Protein AF-A0AAE4KTJ7-F1 (afdb_monomer_lite)

Sequence (75 aa):
MNEVVKYHNDMNSVAFRGFGKVELDLFFAICSKMRDEGKNEVEFTFHQIRSLSQFKKTSKEAFVNKLKSTYQKLL

Secondary structure (DSSP, 8-state):
--------GGGGGS-GGG--HHHHHHHHHHHHHHHTTTTS-----HHHHHHHTT-----HHHHHHHHHHHHHHH-

Foldseek 3Di:
DPPPDDDDPVVVVQPCVPPDLLLVQLVSLVVVVVVVVPPDDDDDDPVRSCVSSVPPDPDPVVVVVSVVVSVVSRD

InterPro domains:
  IPR000525 Initiator Rep protein, WH1 domain [PF01051] (5-73)

pLDDT: mean 73.14, std 9.04, range [33.28, 83.81]

Organism: Enterococcus gallinarum (NCBI:txid1353)

Radius of gyration: 12.7 Å; chains: 1; bounding box: 28×30×30 Å

Structure (mmCIF, N/CA/C/O backbone):
data_AF-A0AAE4KTJ7-F1
#
_entry.id   AF-A0AAE4KTJ7-F1
#
loop_
_atom_site.group_PDB
_atom_site.id
_atom_site.type_symbol
_atom_site.label_atom_id
_atom_site.label_alt_id
_atom_site.label_comp_id
_atom_site.label_asym_id
_atom_site.label_entity_id
_atom_site.label_seq_id
_atom_site.pdbx_PDB_ins_code
_atom_site.Cartn_x
_atom_site.Cartn_y
_atom_site.Cartn_z
_atom_site.occupancy
_atom_site.B_iso_or_equiv
_atom_site.auth_seq_id
_atom_site.auth_comp_id
_atom_site.auth_asym_id
_atom_site.auth_atom_id
_atom_site.pdbx_PDB_model_num
ATOM 1 N N . MET A 1 1 ? -6.236 -16.270 10.172 1.00 33.28 1 MET A N 1
ATOM 2 C CA . MET A 1 1 ? -6.118 -16.795 8.796 1.00 33.28 1 MET A CA 1
ATOM 3 C C . MET A 1 1 ? -5.118 -15.913 8.070 1.00 33.28 1 MET A C 1
ATOM 5 O O . MET A 1 1 ? -5.338 -14.713 8.036 1.00 33.28 1 MET A O 1
ATOM 9 N N . ASN A 1 2 ? -4.001 -16.460 7.585 1.00 43.72 2 ASN A N 1
ATOM 10 C CA . ASN A 1 2 ? -3.108 -15.715 6.695 1.00 43.72 2 ASN A CA 1
ATOM 11 C C . ASN A 1 2 ? -3.683 -15.858 5.286 1.00 43.72 2 ASN A C 1
ATOM 13 O O . ASN A 1 2 ? -3.581 -16.931 4.693 1.00 43.72 2 ASN A O 1
ATOM 17 N N . GLU A 1 3 ? -4.355 -14.824 4.792 1.00 51.12 3 GLU A N 1
ATOM 18 C CA . GLU A 1 3 ? -4.837 -14.802 3.413 1.00 51.12 3 GLU A CA 1
ATOM 19 C C . GLU A 1 3 ? -3.632 -14.799 2.467 1.00 51.12 3 GLU A C 1
ATOM 21 O O . GLU A 1 3 ? -2.873 -13.834 2.390 1.00 51.12 3 GLU A O 1
ATOM 26 N N . VAL A 1 4 ? -3.423 -15.915 1.768 1.00 57.84 4 VAL A N 1
ATOM 27 C CA . VAL A 1 4 ? -2.434 -16.000 0.692 1.00 57.84 4 VAL A CA 1
ATOM 28 C C . VAL A 1 4 ? -3.031 -15.297 -0.515 1.00 57.84 4 VAL A C 1
ATOM 30 O O . VAL A 1 4 ? -3.917 -15.835 -1.183 1.00 57.84 4 VAL A O 1
ATOM 33 N N . VAL A 1 5 ? -2.567 -14.081 -0.787 1.00 57.53 5 VAL A N 1
ATOM 34 C CA . VAL A 1 5 ? -3.057 -13.323 -1.934 1.00 57.53 5 VAL A CA 1
ATOM 35 C C . VAL A 1 5 ? -2.411 -13.867 -3.207 1.00 57.53 5 VAL A C 1
ATOM 37 O O . VAL A 1 5 ? -1.201 -13.765 -3.401 1.00 57.53 5 VAL A O 1
ATOM 40 N N . LYS A 1 6 ? -3.220 -14.508 -4.056 1.00 64.12 6 LYS A N 1
ATOM 41 C CA . LYS A 1 6 ? -2.803 -15.000 -5.373 1.00 64.12 6 LYS A CA 1
ATOM 42 C C . LYS A 1 6 ? -2.976 -13.887 -6.402 1.00 64.12 6 LYS A C 1
ATOM 44 O O . LYS A 1 6 ? -4.064 -13.325 -6.509 1.00 64.12 6 LYS A O 1
ATOM 49 N N . TYR A 1 7 ? -1.927 -13.619 -7.170 1.00 65.69 7 TYR A N 1
ATOM 50 C CA . TYR A 1 7 ? -1.927 -12.631 -8.245 1.00 65.69 7 TYR A CA 1
ATOM 51 C C . TYR A 1 7 ? -1.563 -13.273 -9.584 1.00 65.69 7 TYR A C 1
ATOM 53 O O . TYR A 1 7 ? -0.938 -14.333 -9.620 1.00 65.69 7 TYR A O 1
ATOM 61 N N . HIS A 1 8 ? -1.977 -12.638 -10.683 1.00 67.06 8 HIS A N 1
ATOM 62 C CA . HIS A 1 8 ? -1.633 -13.071 -12.037 1.00 67.06 8 HIS A CA 1
ATOM 63 C C . HIS A 1 8 ? -0.136 -12.871 -12.325 1.00 67.06 8 HIS A C 1
ATOM 65 O O . HIS A 1 8 ? 0.492 -11.972 -11.769 1.00 67.06 8 HIS A O 1
ATOM 71 N N . ASN A 1 9 ? 0.435 -13.697 -13.210 1.00 63.12 9 ASN A N 1
ATOM 72 C CA . ASN A 1 9 ? 1.867 -13.679 -13.546 1.00 63.12 9 ASN A CA 1
ATOM 73 C C . ASN A 1 9 ? 2.361 -12.338 -14.105 1.00 63.12 9 ASN A C 1
ATOM 75 O O . ASN A 1 9 ? 3.543 -12.040 -13.962 1.00 63.12 9 ASN A O 1
ATOM 79 N N . ASP A 1 10 ? 1.470 -11.512 -14.655 1.00 65.31 10 ASP A N 1
ATOM 80 C CA . ASP A 1 10 ? 1.769 -10.143 -15.104 1.00 65.31 10 ASP A CA 1
ATOM 81 C C . ASP A 1 10 ? 2.299 -9.269 -13.961 1.00 65.31 10 ASP A C 1
ATOM 83 O O . ASP A 1 10 ? 3.045 -8.315 -14.166 1.00 65.31 10 ASP A O 1
ATOM 87 N N . MET A 1 11 ? 1.979 -9.638 -12.722 1.00 66.38 11 MET A N 1
ATOM 88 C CA . MET A 1 11 ? 2.495 -8.964 -11.548 1.00 66.38 11 MET A CA 1
ATOM 89 C C . MET A 1 11 ? 4.001 -9.198 -11.347 1.00 66.38 11 MET A C 1
ATOM 91 O O . MET A 1 11 ? 4.674 -8.331 -10.805 1.00 66.38 11 MET A O 1
ATOM 95 N N . ASN A 1 12 ? 4.570 -10.299 -11.855 1.00 64.38 12 ASN A N 1
ATOM 96 C CA . ASN A 1 12 ? 6.026 -10.496 -11.870 1.00 64.38 12 ASN A CA 1
ATOM 97 C C . ASN A 1 12 ? 6.740 -9.535 -12.837 1.00 64.38 12 ASN A C 1
ATOM 99 O O . ASN A 1 12 ? 7.950 -9.346 -12.719 1.00 64.38 12 ASN A O 1
ATOM 103 N N . SER A 1 13 ? 6.012 -8.935 -13.785 1.00 65.06 13 SER A N 1
ATOM 104 C CA . SER A 1 13 ? 6.535 -7.893 -14.673 1.00 65.06 13 SER A CA 1
ATOM 105 C C . SER A 1 13 ? 6.533 -6.510 -14.021 1.00 65.06 13 SER A C 1
ATOM 107 O O . SER A 1 13 ? 7.229 -5.616 -14.500 1.00 65.06 13 SER A O 1
ATOM 109 N N . VAL A 1 14 ? 5.810 -6.326 -12.909 1.00 69.06 14 VAL A N 1
ATOM 110 C CA . VAL A 1 14 ? 5.902 -5.111 -12.094 1.00 69.06 14 VAL A CA 1
ATOM 111 C C . VAL A 1 14 ? 7.238 -5.126 -11.354 1.00 69.06 14 VAL A C 1
ATOM 113 O O . VAL A 1 14 ? 7.583 -6.078 -10.652 1.00 69.06 14 VAL A O 1
ATOM 116 N N . ALA A 1 15 ? 8.020 -4.055 -11.503 1.00 63.31 15 ALA A N 1
ATOM 117 C CA . ALA A 1 15 ? 9.342 -3.939 -10.901 1.00 63.31 15 ALA A CA 1
ATOM 118 C C . ALA A 1 15 ? 9.264 -3.689 -9.380 1.00 63.31 15 ALA A C 1
ATOM 120 O O . ALA A 1 15 ? 9.563 -2.606 -8.879 1.00 63.31 15 ALA A O 1
ATOM 121 N N . PHE A 1 16 ? 8.946 -4.729 -8.606 1.00 71.38 16 PHE A N 1
ATOM 122 C CA . PHE A 1 16 ? 8.918 -4.669 -7.140 1.00 71.38 16 PHE A CA 1
ATOM 123 C C . PHE A 1 16 ? 10.287 -4.434 -6.490 1.00 71.38 16 PHE A C 1
ATOM 125 O O . PHE A 1 16 ? 10.352 -4.121 -5.304 1.00 71.38 16 PHE A O 1
ATOM 132 N N . ARG A 1 17 ? 11.389 -4.533 -7.250 1.00 66.56 17 ARG A N 1
ATOM 133 C CA . ARG A 1 17 ? 12.763 -4.299 -6.763 1.00 66.56 17 ARG A CA 1
ATOM 134 C C . ARG A 1 17 ? 12.962 -2.930 -6.099 1.00 66.56 17 ARG A C 1
ATOM 136 O O . ARG A 1 17 ? 13.872 -2.797 -5.289 1.00 66.56 17 ARG A O 1
ATOM 143 N N . GLY A 1 18 ? 12.134 -1.934 -6.421 1.00 69.44 18 GLY A N 1
ATOM 144 C CA . GLY A 1 18 ? 12.174 -0.608 -5.795 1.00 69.44 18 GLY A CA 1
ATOM 145 C C . GLY A 1 18 ? 11.264 -0.441 -4.573 1.00 69.44 18 GLY A C 1
ATOM 146 O O . GLY A 1 18 ? 11.365 0.578 -3.886 1.00 69.44 18 GLY A O 1
ATOM 147 N N . PHE A 1 19 ? 10.373 -1.394 -4.290 1.00 75.06 19 PHE A N 1
ATOM 148 C CA . PHE A 1 19 ? 9.380 -1.278 -3.225 1.00 75.06 19 PHE A CA 1
ATOM 149 C C . PHE A 1 19 ? 9.931 -1.820 -1.903 1.00 75.06 19 PHE A C 1
ATOM 151 O O . PHE A 1 19 ? 10.390 -2.954 -1.798 1.00 75.06 19 PHE A O 1
ATOM 158 N N . GLY A 1 20 ? 9.863 -1.004 -0.854 1.00 79.25 20 GLY A N 1
ATOM 159 C 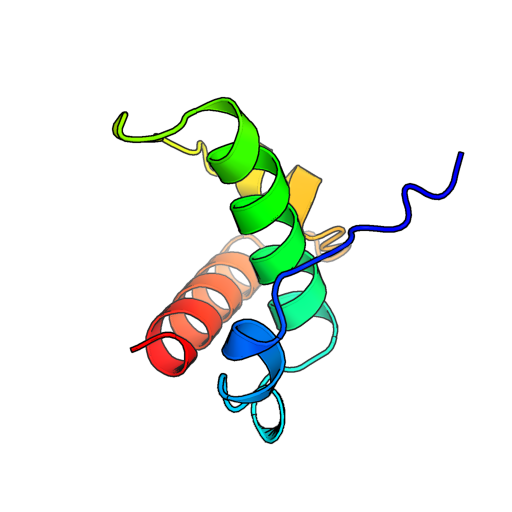CA . GLY A 1 20 ? 10.107 -1.454 0.512 1.00 79.25 20 GLY A CA 1
ATOM 160 C C . GLY A 1 20 ? 8.924 -2.255 1.058 1.00 79.25 20 GLY A C 1
ATOM 161 O O . GLY A 1 20 ? 7.807 -2.143 0.560 1.00 79.25 20 GLY A O 1
ATOM 162 N N . LYS A 1 21 ? 9.136 -2.995 2.155 1.00 79.69 21 LYS A N 1
ATOM 163 C CA . LYS A 1 21 ? 8.115 -3.873 2.764 1.00 79.69 21 LYS A CA 1
ATOM 164 C C . LYS A 1 21 ? 6.751 -3.195 2.964 1.00 79.69 21 LYS A C 1
ATOM 166 O O . LYS A 1 21 ? 5.734 -3.741 2.575 1.00 79.69 21 LYS A O 1
ATOM 171 N N . VAL A 1 22 ? 6.745 -1.979 3.511 1.00 76.50 22 VAL A N 1
ATOM 172 C CA . VAL A 1 22 ? 5.518 -1.190 3.735 1.00 76.50 22 VAL A CA 1
ATOM 173 C C . VAL A 1 22 ? 4.806 -0.827 2.428 1.00 76.50 22 VAL A C 1
ATOM 175 O O . VAL A 1 22 ? 3.586 -0.748 2.398 1.00 76.50 22 VAL A O 1
ATOM 178 N N . GLU A 1 23 ? 5.560 -0.559 1.363 1.00 78.12 23 GLU A N 1
ATOM 179 C CA . GLU A 1 23 ? 5.005 -0.143 0.067 1.00 78.12 23 GLU A CA 1
ATOM 180 C C . GLU A 1 23 ? 4.390 -1.345 -0.650 1.00 78.12 23 GLU A C 1
ATOM 182 O O . GLU A 1 23 ? 3.325 -1.211 -1.240 1.00 78.12 23 GLU A O 1
ATOM 187 N N . LEU A 1 24 ? 5.017 -2.522 -0.533 1.00 81.00 24 LEU A N 1
ATOM 188 C CA . LEU A 1 24 ? 4.446 -3.792 -0.987 1.00 81.00 24 LEU A CA 1
ATOM 189 C C . LEU A 1 24 ? 3.189 -4.157 -0.200 1.00 81.00 24 LEU A C 1
ATOM 191 O O . LEU A 1 24 ? 2.164 -4.442 -0.810 1.00 81.00 24 LEU A O 1
ATOM 195 N N . ASP A 1 25 ? 3.251 -4.107 1.135 1.00 78.88 25 ASP A N 1
ATOM 196 C CA . ASP A 1 25 ? 2.099 -4.385 2.002 1.00 78.88 25 ASP A CA 1
ATOM 197 C C . ASP A 1 25 ? 0.923 -3.460 1.630 1.00 78.88 25 ASP A C 1
ATOM 199 O O . ASP A 1 25 ? -0.208 -3.915 1.479 1.00 78.88 25 ASP A O 1
ATOM 203 N N . LEU A 1 26 ? 1.199 -2.172 1.389 1.00 78.88 26 LEU A N 1
ATOM 204 C CA . LEU A 1 26 ? 0.202 -1.209 0.933 1.00 78.88 26 LEU A CA 1
ATOM 205 C C . LEU A 1 26 ? -0.340 -1.525 -0.471 1.00 78.88 26 LEU A C 1
ATOM 207 O O . LEU A 1 26 ? -1.555 -1.527 -0.660 1.00 78.88 26 LEU A O 1
ATOM 211 N N . PHE A 1 27 ? 0.535 -1.781 -1.444 1.00 80.31 27 PHE A N 1
ATOM 212 C CA . PHE A 1 27 ? 0.142 -2.100 -2.817 1.00 80.31 27 PHE A CA 1
ATOM 213 C C . PHE A 1 27 ? -0.765 -3.329 -2.860 1.00 80.31 27 PHE A C 1
ATOM 215 O O . PHE A 1 27 ? -1.864 -3.271 -3.403 1.00 80.31 27 PHE A O 1
ATOM 222 N N . PHE A 1 28 ? -0.350 -4.417 -2.215 1.00 79.62 28 PHE A N 1
ATOM 223 C CA . PHE A 1 28 ? -1.130 -5.646 -2.165 1.00 79.62 28 PHE A CA 1
ATOM 224 C C . PHE A 1 28 ? -2.456 -5.468 -1.430 1.00 79.62 28 PHE A C 1
ATOM 226 O O . PHE A 1 28 ? -3.467 -6.030 -1.844 1.00 79.62 28 PHE A O 1
ATOM 233 N N . ALA A 1 29 ? -2.489 -4.661 -0.371 1.00 79.62 29 ALA A N 1
ATOM 234 C CA . ALA A 1 29 ? -3.733 -4.382 0.324 1.00 79.62 29 ALA A CA 1
ATOM 235 C C . ALA A 1 29 ? -4.713 -3.568 -0.545 1.00 79.62 29 ALA A C 1
ATOM 237 O O . ALA A 1 29 ? -5.907 -3.872 -0.552 1.00 79.62 29 ALA A O 1
ATOM 238 N N . ILE A 1 30 ? -4.218 -2.605 -1.335 1.00 79.44 30 ILE A N 1
ATOM 239 C CA . ILE A 1 30 ? -5.021 -1.880 -2.333 1.00 79.44 30 ILE A CA 1
ATOM 240 C C . ILE A 1 30 ? -5.513 -2.844 -3.421 1.00 79.44 30 ILE A C 1
ATOM 242 O O . ILE A 1 30 ? -6.714 -2.902 -3.669 1.00 79.44 30 ILE A O 1
ATOM 246 N N . CYS A 1 31 ? -4.628 -3.647 -4.022 1.00 78.38 31 CYS A N 1
ATOM 247 C CA . CYS A 1 31 ? -5.001 -4.616 -5.057 1.00 78.38 31 CYS A CA 1
ATOM 248 C C . CYS A 1 31 ? -6.039 -5.628 -4.563 1.00 78.38 31 CYS A C 1
ATOM 250 O O . CYS A 1 31 ? -6.982 -5.934 -5.288 1.00 78.38 31 CYS A O 1
ATOM 252 N N . SER A 1 32 ? -5.895 -6.122 -3.330 1.00 77.88 32 SER A N 1
ATOM 253 C CA . SER A 1 32 ? -6.867 -7.029 -2.712 1.00 77.88 32 SER A CA 1
ATOM 254 C C . SER A 1 32 ? -8.243 -6.375 -2.597 1.00 77.88 32 SER A C 1
ATOM 256 O O . SER A 1 32 ? -9.246 -7.000 -2.926 1.00 77.88 32 SER A O 1
ATOM 258 N N . LYS A 1 33 ? -8.294 -5.094 -2.206 1.00 76.69 33 LYS A N 1
ATOM 259 C CA . LYS A 1 33 ? -9.555 -4.356 -2.085 1.00 76.69 33 LYS A CA 1
ATOM 260 C C . LYS A 1 33 ? -10.170 -3.988 -3.439 1.00 76.69 33 LYS A C 1
ATOM 262 O O . LYS A 1 33 ? -11.387 -4.019 -3.570 1.00 76.69 33 LYS A O 1
ATOM 267 N N . MET A 1 34 ? -9.345 -3.663 -4.434 1.00 78.56 34 MET A N 1
ATOM 268 C CA . MET A 1 34 ? -9.793 -3.364 -5.799 1.00 78.56 34 MET A CA 1
ATOM 269 C C . MET A 1 34 ? -10.281 -4.610 -6.545 1.00 78.56 34 MET A C 1
ATOM 271 O O . MET A 1 34 ? -11.145 -4.497 -7.410 1.00 78.56 34 MET A O 1
ATOM 275 N N . ARG A 1 35 ? -9.760 -5.799 -6.212 1.00 75.44 35 ARG A N 1
ATOM 276 C CA . ARG A 1 35 ? -10.160 -7.067 -6.840 1.00 75.44 35 ARG A CA 1
ATOM 277 C C . ARG A 1 35 ? -11.671 -7.299 -6.777 1.00 75.44 35 ARG A C 1
ATOM 279 O O . ARG A 1 35 ? -12.235 -7.785 -7.751 1.00 75.44 35 ARG A O 1
ATOM 286 N N . ASP A 1 36 ? -12.305 -6.939 -5.663 1.00 75.00 36 ASP A N 1
ATOM 287 C CA . ASP A 1 36 ? -13.742 -7.154 -5.455 1.00 75.00 36 ASP A CA 1
ATOM 288 C C . ASP A 1 36 ? -14.614 -6.047 -6.085 1.00 75.00 36 ASP A C 1
ATOM 290 O O . ASP A 1 36 ? -15.807 -6.246 -6.299 1.00 75.00 36 ASP A O 1
ATOM 294 N N . GLU A 1 37 ? -14.025 -4.897 -6.430 1.00 75.31 37 GLU A N 1
ATOM 295 C CA . GLU A 1 37 ? -14.721 -3.718 -6.978 1.00 75.31 37 GLU A CA 1
ATOM 296 C C . GLU A 1 37 ? -14.746 -3.698 -8.524 1.00 75.31 37 GLU A C 1
ATOM 298 O O . GLU A 1 37 ? -15.512 -2.954 -9.142 1.00 75.31 37 GLU A O 1
ATOM 303 N N . GLY A 1 38 ? -13.943 -4.542 -9.182 1.00 73.69 38 GLY A N 1
ATOM 304 C CA . GLY A 1 38 ? -13.958 -4.719 -10.636 1.00 73.69 38 GLY A CA 1
ATOM 305 C C . GLY A 1 38 ? -13.495 -3.478 -11.411 1.00 73.69 38 GLY A C 1
ATOM 306 O O . GLY A 1 38 ? -12.308 -3.166 -11.429 1.00 73.69 38 GLY A O 1
ATOM 307 N N . LYS A 1 39 ? -14.423 -2.812 -12.117 1.00 76.62 39 LYS A N 1
ATOM 308 C CA . LYS A 1 39 ? -14.165 -1.596 -12.926 1.00 76.62 39 LYS A CA 1
ATOM 309 C C . LYS A 1 39 ? -14.641 -0.304 -12.252 1.00 76.62 39 LYS A C 1
ATOM 311 O O . LYS A 1 39 ? -14.576 0.753 -12.873 1.00 76.62 39 LYS A O 1
ATOM 316 N N . ASN A 1 40 ? -15.168 -0.396 -11.035 1.00 80.06 40 ASN A N 1
ATOM 317 C CA . ASN A 1 40 ? -15.679 0.766 -10.326 1.00 80.06 40 ASN A CA 1
ATOM 318 C C . ASN A 1 40 ? -14.525 1.617 -9.787 1.00 80.06 40 ASN A C 1
ATOM 320 O O . ASN A 1 40 ? -13.454 1.104 -9.454 1.00 80.06 40 ASN A O 1
ATOM 324 N N . GLU A 1 41 ? -14.750 2.925 -9.701 1.00 79.44 41 GLU A N 1
ATOM 325 C CA . GLU A 1 41 ? -13.830 3.822 -9.009 1.00 79.44 41 GLU A CA 1
ATOM 326 C C . GLU A 1 41 ? -13.850 3.509 -7.511 1.00 79.44 41 GLU A C 1
ATOM 328 O O . GLU A 1 41 ? -14.909 3.460 -6.887 1.00 79.44 41 GLU A O 1
ATOM 333 N N . VAL A 1 42 ? -12.667 3.291 -6.933 1.00 78.69 42 VAL A N 1
ATOM 334 C CA . VAL A 1 42 ? -12.522 2.958 -5.514 1.00 78.69 42 VAL A CA 1
ATOM 335 C C . VAL A 1 42 ? -11.940 4.155 -4.779 1.00 78.69 42 VAL A C 1
ATOM 337 O O . VAL A 1 42 ? -10.772 4.503 -4.962 1.00 78.69 42 VAL A O 1
ATOM 340 N N . GLU A 1 43 ? -12.742 4.769 -3.915 1.00 81.19 43 GLU A N 1
ATOM 341 C CA . GLU A 1 43 ? -12.267 5.808 -3.008 1.00 81.19 43 GLU A CA 1
ATOM 342 C C . GLU A 1 43 ? -11.773 5.178 -1.700 1.00 81.19 43 GLU A C 1
ATOM 344 O O . GLU A 1 43 ? -12.480 4.415 -1.040 1.00 81.19 43 GLU A O 1
ATOM 349 N N . PHE A 1 44 ? -10.545 5.516 -1.303 1.00 77.94 44 PHE A N 1
ATOM 350 C CA . PHE A 1 44 ? -9.992 5.105 -0.018 1.00 77.94 44 PHE A CA 1
ATOM 351 C C . PHE A 1 44 ? -9.805 6.306 0.896 1.00 77.94 44 PHE A C 1
ATOM 353 O O . PHE A 1 44 ? -9.059 7.242 0.600 1.00 77.94 44 PHE A O 1
ATOM 360 N N . THR A 1 45 ? -10.395 6.230 2.083 1.00 81.50 45 THR A N 1
ATOM 361 C CA . THR A 1 45 ? -10.110 7.193 3.145 1.00 81.50 45 THR A CA 1
ATOM 362 C C . THR A 1 45 ? -8.703 6.985 3.702 1.00 81.50 45 THR A C 1
ATOM 364 O O . THR A 1 45 ? -8.166 5.874 3.745 1.00 81.50 45 THR A O 1
ATOM 367 N N . PHE A 1 46 ? -8.117 8.054 4.244 1.00 77.88 46 PHE A N 1
ATOM 368 C CA . PHE A 1 46 ? -6.808 8.002 4.902 1.00 77.88 46 PHE A CA 1
ATOM 369 C C . PHE A 1 46 ? -6.716 6.895 5.969 1.00 77.88 46 PHE A C 1
ATOM 371 O O . PHE A 1 46 ? -5.685 6.237 6.112 1.00 77.88 46 PHE A O 1
ATOM 378 N N . HIS A 1 47 ? -7.798 6.679 6.722 1.00 77.44 47 HIS A N 1
ATOM 379 C CA . HIS A 1 47 ? -7.853 5.653 7.759 1.00 77.44 47 HIS A CA 1
ATOM 380 C C . HIS A 1 47 ? -7.812 4.237 7.169 1.00 77.44 47 HIS A C 1
ATOM 382 O O . HIS A 1 47 ? -7.084 3.389 7.686 1.00 77.44 47 HIS A O 1
ATOM 388 N N . GLN A 1 48 ? -8.521 3.996 6.061 1.00 78.25 48 GLN A N 1
ATOM 389 C CA . GLN A 1 48 ? -8.500 2.708 5.363 1.00 78.25 48 GLN A CA 1
ATOM 390 C C . GLN A 1 48 ? -7.106 2.393 4.822 1.00 78.25 48 GLN A C 1
ATOM 392 O O . GLN A 1 48 ? -6.566 1.343 5.150 1.00 78.25 48 GLN A O 1
ATOM 397 N N . ILE A 1 49 ? -6.466 3.319 4.099 1.00 77.75 49 ILE A N 1
ATOM 398 C CA . ILE A 1 49 ? -5.098 3.111 3.584 1.00 77.75 49 ILE A CA 1
ATOM 399 C C . ILE A 1 49 ? -4.117 2.814 4.740 1.00 77.75 49 ILE A C 1
ATOM 401 O O . ILE A 1 49 ? -3.220 1.969 4.635 1.00 77.75 49 ILE A O 1
ATOM 405 N N . ARG A 1 50 ? -4.295 3.477 5.889 1.00 76.56 50 ARG A N 1
ATOM 406 C CA . ARG A 1 50 ? -3.456 3.250 7.073 1.00 76.56 50 ARG A CA 1
ATOM 407 C C . ARG A 1 50 ? -3.684 1.875 7.702 1.00 76.56 50 ARG A C 1
ATOM 409 O O . ARG A 1 50 ? -2.719 1.234 8.109 1.00 76.56 50 ARG A O 1
ATOM 416 N N . SER A 1 51 ? -4.935 1.431 7.769 1.00 75.69 51 SER A N 1
ATOM 417 C CA . SER A 1 51 ? -5.298 0.098 8.257 1.00 75.69 51 SER A CA 1
ATOM 418 C C . SER A 1 51 ? -4.753 -1.003 7.335 1.00 75.69 51 SER A C 1
ATOM 420 O O . SER A 1 51 ? -4.188 -1.984 7.814 1.00 75.69 51 SER A O 1
ATOM 422 N N . LEU A 1 52 ? -4.818 -0.780 6.020 1.00 73.50 52 LEU A N 1
ATOM 423 C CA . LEU A 1 52 ? -4.367 -1.701 4.974 1.00 73.50 52 LEU A CA 1
ATOM 424 C C . LEU A 1 52 ? -2.839 -1.909 4.943 1.00 73.50 52 LEU A C 1
ATOM 426 O O . LEU A 1 52 ? -2.368 -3.019 4.734 1.00 73.50 52 LEU A O 1
ATOM 430 N N . SER A 1 53 ? -2.048 -0.867 5.200 1.00 69.81 53 SER A N 1
ATOM 431 C CA . SER A 1 53 ? -0.575 -0.911 5.078 1.00 69.81 53 SER A CA 1
ATOM 432 C C . SER A 1 53 ? 0.178 -1.461 6.297 1.00 69.81 53 SER A C 1
ATOM 434 O O . SER A 1 53 ? 1.409 -1.400 6.330 1.00 69.81 53 SER A O 1
ATOM 436 N N . GLN A 1 54 ? -0.528 -1.932 7.336 1.00 68.38 54 GLN A N 1
ATOM 437 C CA . GLN A 1 54 ? 0.043 -2.255 8.658 1.00 68.38 54 GLN A CA 1
ATOM 438 C C . GLN A 1 54 ? 1.044 -1.194 9.167 1.00 68.38 54 GLN A C 1
ATOM 440 O O . GLN A 1 54 ? 2.005 -1.500 9.883 1.00 68.38 54 GLN A O 1
ATOM 445 N N . PHE A 1 55 ? 0.862 0.074 8.782 1.00 69.50 55 PHE A N 1
ATOM 446 C CA . PHE A 1 55 ? 1.846 1.112 9.046 1.00 69.50 55 PHE A CA 1
ATOM 447 C C . PHE A 1 55 ? 1.798 1.512 10.521 1.00 69.50 55 PHE A C 1
ATOM 449 O O . PHE A 1 55 ? 0.985 2.331 10.948 1.00 69.50 55 PHE A O 1
ATOM 456 N N . LYS A 1 56 ? 2.703 0.925 11.311 1.00 63.59 56 LYS A N 1
ATOM 457 C CA . LYS A 1 56 ? 2.755 1.083 12.773 1.00 63.59 56 LYS A CA 1
ATOM 458 C C . LYS A 1 56 ? 3.182 2.477 13.247 1.00 63.59 56 LYS A C 1
ATOM 460 O O . LYS A 1 56 ? 3.113 2.749 14.441 1.00 63.59 56 LYS A O 1
ATOM 465 N N . LYS A 1 57 ? 3.649 3.365 12.359 1.00 64.12 57 LYS A N 1
ATOM 466 C CA . LYS A 1 57 ? 4.074 4.713 12.766 1.00 64.12 57 LYS A CA 1
ATOM 467 C C . LYS A 1 57 ? 2.869 5.627 13.003 1.00 64.12 57 LYS A C 1
ATOM 469 O O . LYS A 1 57 ? 1.881 5.613 12.265 1.00 64.12 57 LYS A O 1
ATOM 474 N N . THR A 1 58 ? 2.973 6.454 14.039 1.00 63.72 58 THR A N 1
ATOM 475 C CA . THR A 1 58 ? 1.913 7.381 14.460 1.00 63.72 58 THR A CA 1
ATOM 476 C C . THR A 1 58 ? 1.866 8.659 13.619 1.00 63.72 58 THR A C 1
ATOM 478 O O . THR A 1 58 ? 0.821 9.299 13.534 1.00 63.72 58 THR A O 1
ATOM 481 N N . SER A 1 59 ? 2.977 9.011 12.964 1.00 74.69 59 SER A N 1
ATOM 482 C CA . SER A 1 59 ? 3.134 10.268 12.229 1.00 74.69 59 SER A CA 1
ATOM 483 C C . SER A 1 59 ? 2.380 10.274 10.899 1.00 74.69 59 SER A C 1
ATOM 485 O O . SER A 1 59 ? 2.693 9.511 9.981 1.00 74.69 59 SER A O 1
ATOM 487 N N . LYS A 1 60 ? 1.425 11.202 10.782 1.00 72.94 60 LYS A N 1
ATOM 488 C CA . LYS A 1 60 ? 0.602 11.428 9.585 1.00 72.94 60 LYS A CA 1
ATOM 489 C C . LYS A 1 60 ? 1.455 11.809 8.366 1.00 72.94 60 LYS A C 1
ATOM 491 O O . LYS A 1 60 ? 1.266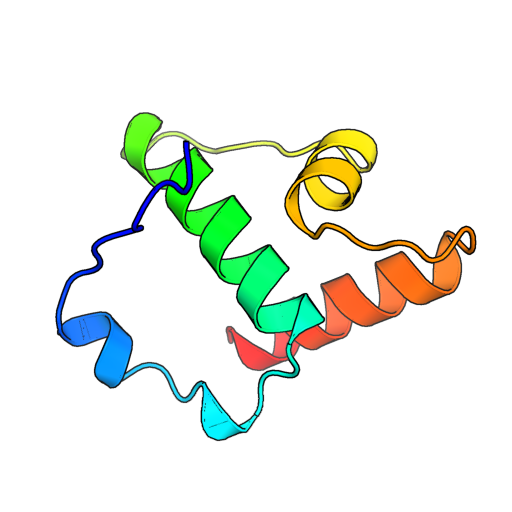 11.252 7.292 1.00 72.94 60 LYS A O 1
ATOM 496 N N . GLU A 1 61 ? 2.449 12.675 8.554 1.00 80.00 61 GLU A N 1
ATOM 497 C CA . GLU A 1 61 ? 3.357 13.135 7.490 1.00 80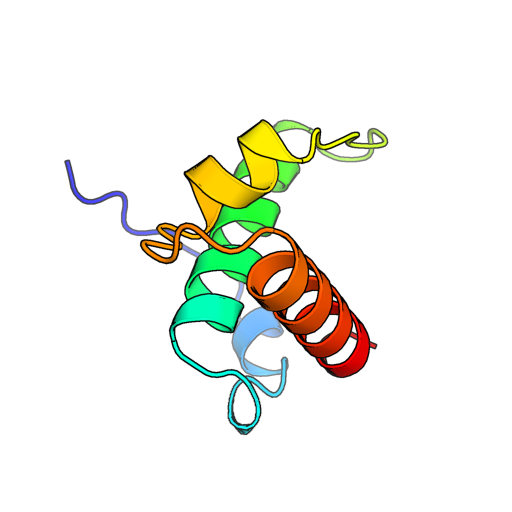.00 61 GLU A CA 1
ATOM 498 C C . GLU A 1 61 ? 4.221 12.009 6.915 1.00 80.00 61 GLU A C 1
ATOM 500 O O . GLU A 1 61 ? 4.344 11.864 5.700 1.00 80.00 61 GLU A O 1
ATOM 505 N N . ALA A 1 62 ? 4.770 11.154 7.783 1.00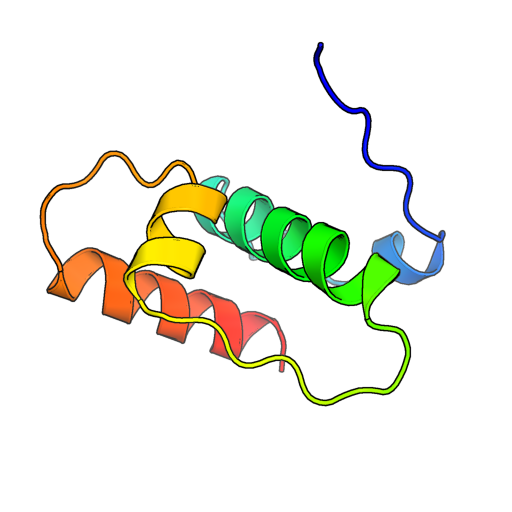 76.88 62 ALA A N 1
ATOM 506 C CA . ALA A 1 62 ? 5.565 10.007 7.352 1.00 76.88 62 ALA A CA 1
ATOM 507 C C . ALA A 1 62 ? 4.739 9.044 6.489 1.00 76.88 62 ALA A C 1
ATOM 509 O O . ALA A 1 62 ? 5.254 8.471 5.530 1.00 76.88 62 ALA A O 1
ATOM 510 N N . PHE A 1 63 ? 3.456 8.889 6.818 1.00 78.81 63 PHE A N 1
ATOM 511 C CA . PHE A 1 63 ? 2.537 8.070 6.046 1.00 78.81 63 PHE A CA 1
ATOM 512 C C . PHE A 1 63 ? 2.208 8.690 4.682 1.00 78.81 63 PHE A C 1
ATOM 514 O O . PHE A 1 63 ? 2.303 7.998 3.672 1.00 78.81 63 PHE A O 1
ATOM 521 N N . VAL A 1 64 ? 1.905 9.993 4.627 1.00 81.75 64 VAL A N 1
ATOM 522 C CA . VAL A 1 64 ? 1.658 10.705 3.357 1.00 81.75 64 VAL A CA 1
ATOM 523 C C . VAL A 1 64 ? 2.873 10.616 2.436 1.00 81.75 64 VAL A C 1
ATOM 525 O O . VAL A 1 64 ? 2.729 10.275 1.265 1.00 81.75 64 VAL A O 1
ATOM 528 N N . ASN A 1 65 ? 4.080 10.841 2.961 1.00 83.81 65 ASN A N 1
ATOM 529 C CA . ASN A 1 65 ? 5.310 10.711 2.178 1.00 83.81 65 ASN A CA 1
ATOM 530 C C . ASN A 1 65 ? 5.502 9.286 1.648 1.00 83.81 65 ASN A C 1
ATOM 532 O O . ASN A 1 65 ? 5.917 9.098 0.503 1.00 83.81 65 ASN A O 1
ATOM 536 N N . LYS A 1 66 ? 5.156 8.272 2.450 1.00 79.06 66 LYS A N 1
ATOM 537 C CA . LYS A 1 66 ? 5.252 6.871 2.033 1.00 79.06 66 LYS A CA 1
ATOM 538 C C . LYS A 1 66 ? 4.237 6.521 0.947 1.00 79.06 66 LYS A C 1
ATOM 540 O O . LYS A 1 66 ? 4.602 5.863 -0.025 1.00 79.06 66 LYS A O 1
ATOM 545 N N . LEU A 1 67 ? 3.006 7.012 1.075 1.00 80.69 67 LEU A N 1
ATOM 546 C CA . LEU A 1 67 ? 1.962 6.871 0.061 1.00 80.69 67 LEU A CA 1
ATOM 547 C C . LEU A 1 67 ? 2.392 7.525 -1.257 1.00 80.69 67 LEU A C 1
ATOM 549 O O . LEU A 1 67 ? 2.320 6.899 -2.310 1.00 80.69 67 LEU A O 1
ATOM 553 N N . LYS A 1 68 ? 2.934 8.745 -1.188 1.00 83.25 68 LYS A N 1
ATOM 554 C CA . LYS A 1 68 ? 3.414 9.492 -2.357 1.00 83.25 68 LYS A CA 1
ATOM 555 C C . LYS A 1 68 ? 4.576 8.780 -3.053 1.00 83.25 68 LYS A C 1
ATOM 557 O O . LYS A 1 68 ? 4.581 8.674 -4.274 1.00 83.25 68 LYS A O 1
ATOM 562 N N . SER A 1 69 ? 5.525 8.238 -2.286 1.00 82.25 69 SER A N 1
ATOM 563 C CA . SER A 1 69 ? 6.630 7.446 -2.840 1.00 82.25 69 SER A CA 1
ATOM 564 C C . SER A 1 69 ? 6.157 6.129 -3.453 1.00 82.25 69 SER A C 1
ATOM 566 O O . SER A 1 69 ? 6.693 5.734 -4.481 1.00 82.25 69 SER A O 1
ATOM 568 N N . THR A 1 70 ? 5.158 5.474 -2.856 1.00 80.06 70 THR A N 1
ATOM 569 C CA . THR A 1 70 ? 4.556 4.253 -3.414 1.00 80.06 70 THR A CA 1
ATOM 570 C C . THR A 1 70 ? 3.885 4.563 -4.750 1.00 80.06 70 THR A C 1
ATOM 572 O O . THR A 1 70 ? 4.165 3.891 -5.730 1.00 80.06 70 THR A O 1
ATOM 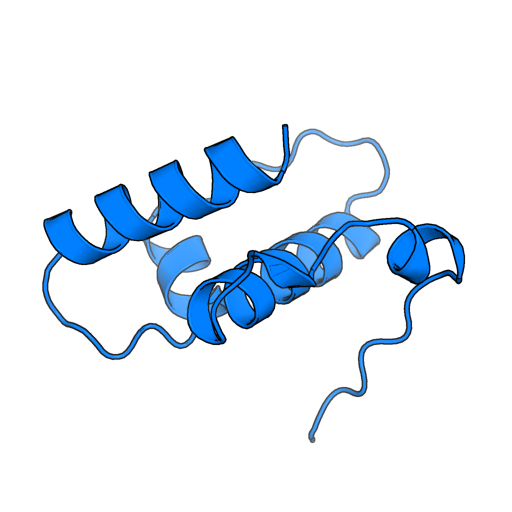575 N N . TYR A 1 71 ? 3.085 5.633 -4.819 1.00 80.25 71 TYR A N 1
ATOM 576 C CA . TYR A 1 71 ? 2.437 6.080 -6.055 1.00 80.25 71 TYR A CA 1
ATOM 577 C C . TYR A 1 71 ? 3.444 6.399 -7.171 1.00 80.25 71 TYR A C 1
ATOM 579 O O . TYR A 1 71 ? 3.280 5.944 -8.294 1.00 80.25 71 TYR A O 1
ATOM 587 N N . GLN A 1 72 ? 4.530 7.111 -6.857 1.00 81.81 72 GLN A N 1
ATOM 588 C CA . GLN A 1 72 ? 5.587 7.427 -7.82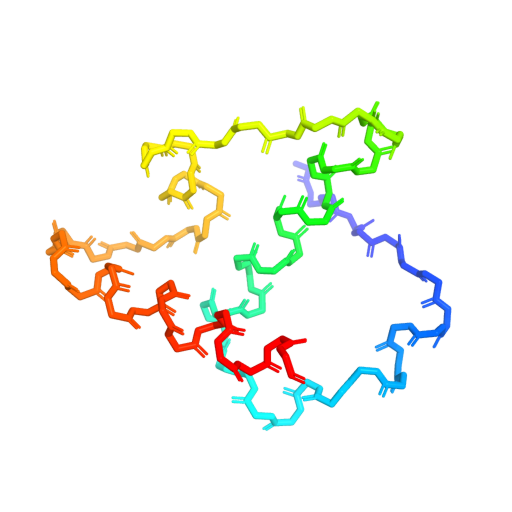9 1.00 81.81 72 GLN A CA 1
ATOM 589 C C . GLN A 1 72 ? 6.329 6.197 -8.365 1.00 81.81 72 GLN A C 1
ATOM 591 O O . GLN A 1 72 ? 6.918 6.279 -9.430 1.00 81.81 72 GLN A O 1
ATOM 596 N N . LYS A 1 73 ? 6.338 5.083 -7.625 1.00 76.31 73 LYS A N 1
ATOM 597 C CA . LYS A 1 73 ? 6.944 3.817 -8.067 1.00 76.31 73 LYS A CA 1
ATOM 598 C C . LYS A 1 73 ? 5.967 2.924 -8.836 1.00 76.31 73 LYS A C 1
ATOM 600 O O . LYS A 1 73 ? 6.389 1.904 -9.371 1.00 76.31 73 LYS A O 1
ATOM 605 N N . LEU A 1 74 ? 4.672 3.244 -8.782 1.00 72.75 74 LEU A N 1
ATOM 606 C CA . LEU A 1 74 ? 3.615 2.542 -9.511 1.00 72.75 74 LEU A CA 1
ATOM 607 C C . LEU A 1 74 ? 3.392 3.120 -10.912 1.00 72.75 74 LEU A C 1
ATOM 609 O O . LEU A 1 74 ? 2.897 2.396 -11.771 1.00 72.75 74 LEU A O 1
ATOM 613 N N . LEU A 1 75 ? 3.730 4.399 -11.110 1.00 67.06 75 LEU A N 1
ATOM 614 C CA . LEU A 1 75 ? 3.865 5.045 -12.419 1.00 67.06 75 LEU A CA 1
ATOM 615 C C . LEU A 1 75 ? 5.177 4.629 -13.092 1.00 67.06 75 LEU A C 1
ATOM 617 O O . LEU A 1 75 ? 5.162 4.509 -14.335 1.00 67.06 75 LEU A O 1
#